Protein AF-A0A3D5DAB2-F1 (afdb_monomer_lite)

pLDDT: mean 87.6, std 11.78, range [49.03, 98.38]

Foldseek 3Di:
DPPPVDPPPPPPPPDPPDDDDPVNVVVSLVVLLVVLVVPLLPQALLNLLVVLLVVLVLLLDPPRPVVVVQLPDDCVQQVDDSVRSNVVSCVLSVCRHSVNLQVVCCVVPVGSRLLPDFADDPVQVVVVHTHHDAADSEDEEEDDRHDVRVVVVVVSVCSSNSHRYHYDHDD

Radius of gyration: 18.41 Å; chains: 1; bounding box: 40×37×58 Å

Secondary structure (DSSP, 8-state):
---------------TT----HHHHHHHHHHHHHHIIIIITT--HHHHHHHHHHHHHHHH-TT-HHHHHHTTS-HHHHSS-HHHHHHHHHHHHTT--HHHHHHHHHHHHSSGGGGTS-B--HHHHHTT--B-----SEEEEE--SS-HHHHHHHHHHHHHTT-EEEEE---

Sequence (171 aa):
MIDLGLPNYYLIDTQPEARLSPGMVTEACKQIKRNRLQYAREITAEQTISVLARLAENWQDDLFPFRKLALRAEQATTGFSPQSLAKGLDVFFGRITEDSLHNLIAQDLGDSRRLDEPLGTPEERAENRTAMACGPNLIGHITAGNLPCPALMSLIQGVLVGAAQFVKCAE

Structure (mmCIF, N/CA/C/O backbone):
data_AF-A0A3D5DAB2-F1
#
_entry.id   AF-A0A3D5DAB2-F1
#
loop_
_atom_site.group_PDB
_atom_site.id
_atom_site.type_symbol
_atom_site.label_atom_id
_atom_site.label_alt_id
_atom_site.label_comp_id
_atom_site.label_asym_id
_atom_site.label_entity_id
_atom_site.label_seq_id
_atom_site.pdbx_PDB_ins_code
_atom_site.Cartn_x
_atom_site.Cartn_y
_atom_site.Cartn_z
_atom_site.occupancy
_atom_site.B_iso_or_equiv
_atom_site.auth_seq_id
_atom_site.auth_comp_id
_atom_site.auth_asym_id
_atom_site.auth_atom_id
_atom_site.pdbx_PDB_model_num
ATOM 1 N N . MET A 1 1 ? 4.357 -15.007 -21.005 1.00 49.25 1 MET A N 1
ATOM 2 C CA . MET A 1 1 ? 3.743 -14.292 -19.867 1.00 49.25 1 MET A CA 1
ATOM 3 C C . MET A 1 1 ? 3.049 -15.346 -19.016 1.00 49.25 1 MET A C 1
ATOM 5 O O . MET A 1 1 ? 2.375 -16.179 -19.607 1.00 49.25 1 MET A O 1
ATOM 9 N N . ILE A 1 2 ? 3.304 -15.426 -17.706 1.00 52.66 2 ILE A N 1
ATOM 10 C CA . ILE A 1 2 ? 2.539 -16.349 -16.847 1.00 52.66 2 ILE A CA 1
ATOM 11 C C . ILE A 1 2 ? 1.129 -15.767 -16.762 1.00 52.66 2 ILE A C 1
ATOM 13 O O . ILE A 1 2 ? 0.986 -14.634 -16.311 1.00 52.66 2 ILE A O 1
ATOM 17 N N . ASP A 1 3 ? 0.124 -16.505 -17.226 1.00 65.38 3 ASP A N 1
ATOM 18 C CA . ASP A 1 3 ? -1.270 -16.144 -16.983 1.00 65.38 3 ASP A CA 1
ATOM 19 C C . ASP A 1 3 ? -1.580 -16.424 -15.508 1.00 65.38 3 ASP A C 1
ATOM 21 O O . ASP A 1 3 ? -1.531 -17.568 -15.054 1.00 65.38 3 ASP A O 1
ATOM 25 N N . LEU A 1 4 ? -1.787 -15.354 -14.742 1.00 66.75 4 LEU A N 1
ATOM 26 C CA . LEU A 1 4 ? -2.031 -15.405 -13.301 1.00 66.75 4 LEU A CA 1
ATOM 27 C C . LEU A 1 4 ? -3.531 -15.427 -12.969 1.00 66.75 4 LEU A C 1
ATOM 29 O O . LEU A 1 4 ? -3.873 -15.437 -11.788 1.00 66.75 4 LEU A O 1
ATOM 33 N N . GLY A 1 5 ? -4.419 -15.420 -13.977 1.00 60.53 5 GLY A N 1
ATOM 34 C CA . GLY A 1 5 ? -5.869 -15.485 -13.773 1.00 60.53 5 GLY A CA 1
ATOM 35 C C . GLY A 1 5 ? -6.415 -14.373 -12.871 1.00 60.53 5 GLY A C 1
ATOM 36 O O . GLY A 1 5 ? -7.369 -14.596 -12.126 1.00 60.53 5 GLY A O 1
ATOM 37 N N . LEU A 1 6 ? -5.775 -13.197 -12.874 1.00 61.59 6 LEU A N 1
ATOM 38 C CA . LEU A 1 6 ? -6.130 -12.111 -11.964 1.00 61.59 6 LEU A CA 1
ATOM 39 C C . LEU A 1 6 ? -7.489 -11.526 -12.347 1.00 61.59 6 LEU A C 1
ATOM 41 O O . LEU A 1 6 ? -7.761 -11.343 -13.539 1.00 61.59 6 LEU A O 1
ATOM 45 N N . PRO A 1 7 ? -8.351 -11.195 -11.370 1.00 52.81 7 PRO A N 1
ATOM 46 C CA . PRO A 1 7 ? -9.604 -10.541 -11.689 1.00 52.81 7 PRO A CA 1
ATOM 47 C C . PRO A 1 7 ? -9.301 -9.194 -12.343 1.00 52.81 7 PRO A C 1
ATOM 49 O O . PRO A 1 7 ? -8.374 -8.485 -11.944 1.00 52.81 7 PRO A O 1
ATOM 52 N N . ASN A 1 8 ? -10.081 -8.849 -13.364 1.00 52.00 8 ASN A N 1
ATOM 53 C CA . ASN A 1 8 ? -9.873 -7.659 -14.179 1.00 52.00 8 ASN A CA 1
ATOM 54 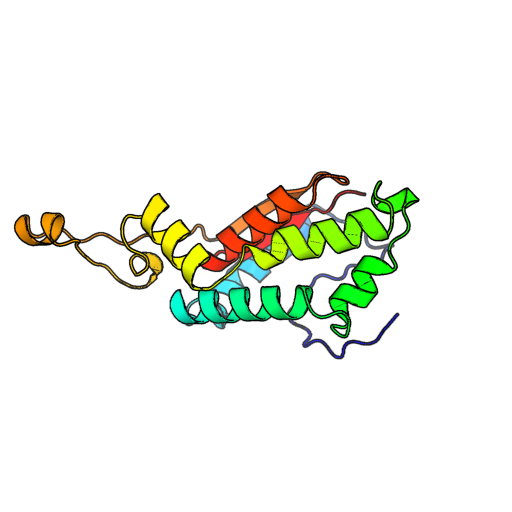C C . ASN A 1 8 ? -10.339 -6.401 -13.419 1.00 52.00 8 ASN A C 1
ATOM 56 O O . ASN A 1 8 ? -11.322 -5.751 -13.772 1.00 52.00 8 ASN A O 1
ATOM 60 N N . TYR A 1 9 ? -9.669 -6.088 -12.309 1.00 49.03 9 TYR A N 1
ATOM 61 C CA . TYR A 1 9 ? -9.944 -4.932 -11.462 1.00 49.03 9 TYR A CA 1
ATOM 62 C C . TYR A 1 9 ? -9.359 -3.660 -12.081 1.00 49.03 9 TYR A C 1
ATOM 64 O O . TYR A 1 9 ? -8.565 -2.988 -11.438 1.00 49.03 9 TYR A O 1
ATOM 72 N N . TYR A 1 10 ? -9.705 -3.337 -13.334 1.00 50.94 10 TYR A N 1
ATOM 73 C CA . TYR A 1 10 ? -9.304 -2.093 -14.010 1.00 50.94 10 TYR A CA 1
ATOM 74 C C . TYR A 1 10 ? -7.864 -1.651 -13.689 1.00 50.94 10 TYR A C 1
ATOM 76 O O . TYR A 1 10 ? -7.611 -0.502 -13.322 1.00 50.94 10 TYR A O 1
ATOM 84 N N . LEU A 1 11 ? -6.907 -2.567 -13.825 1.00 52.19 11 LEU A N 1
ATOM 85 C CA . LEU A 1 11 ? -5.555 -2.141 -14.128 1.00 52.19 11 LEU A CA 1
ATOM 86 C C . LEU A 1 11 ? -5.655 -1.616 -15.552 1.00 52.19 11 LEU A C 1
ATOM 88 O O . LEU A 1 11 ? -6.053 -2.350 -16.457 1.00 52.19 11 LEU A O 1
ATOM 92 N N . ILE A 1 12 ? -5.3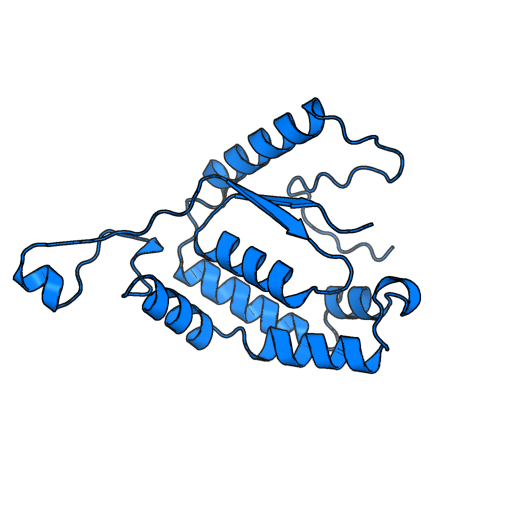78 -0.330 -15.754 1.00 54.19 12 ILE A N 1
ATOM 93 C CA . ILE A 1 12 ? -5.089 0.142 -17.103 1.00 54.19 12 ILE A CA 1
ATOM 94 C C . ILE A 1 12 ? -3.729 -0.462 -17.444 1.00 54.19 12 ILE A C 1
ATOM 96 O O . ILE A 1 12 ? -2.690 0.169 -17.280 1.00 54.19 12 ILE A O 1
ATOM 100 N N . ASP A 1 13 ? -3.758 -1.727 -17.849 1.00 55.25 13 ASP A N 1
ATOM 101 C CA . ASP A 1 13 ? -2.664 -2.387 -18.531 1.00 55.25 13 ASP A CA 1
ATOM 102 C C . ASP A 1 13 ? -2.730 -1.889 -19.973 1.00 55.25 13 ASP A C 1
ATOM 104 O O . ASP A 1 13 ? -3.337 -2.478 -20.871 1.00 55.25 13 ASP A O 1
ATOM 108 N N . THR A 1 14 ? -2.274 -0.650 -20.149 1.00 58.72 14 THR A N 1
ATOM 109 C CA . THR A 1 14 ? -2.111 -0.071 -21.471 1.00 58.72 14 THR A CA 1
ATOM 110 C C . THR A 1 14 ? -1.100 -0.919 -22.221 1.00 58.72 14 THR A C 1
ATOM 112 O O . THR A 1 14 ? 0.011 -1.112 -21.732 1.00 58.72 14 THR A O 1
ATOM 115 N N . GLN A 1 15 ? -1.468 -1.374 -23.421 1.00 62.03 15 GLN A N 1
ATOM 116 C CA . GLN A 1 15 ? -0.516 -2.001 -24.336 1.00 62.03 15 GLN A CA 1
ATOM 117 C C . GLN A 1 15 ? 0.740 -1.120 -24.472 1.00 62.03 15 GLN A C 1
ATOM 119 O O . GLN A 1 15 ? 0.607 0.107 -24.403 1.00 62.03 15 GLN A O 1
ATOM 124 N N . PRO A 1 16 ? 1.935 -1.697 -24.684 1.00 63.03 16 PRO A N 1
ATOM 125 C CA . PRO A 1 16 ? 3.183 -0.935 -24.788 1.00 63.03 16 PRO A CA 1
ATOM 126 C C . PRO A 1 16 ? 3.123 0.232 -25.789 1.00 63.03 16 PRO A C 1
ATOM 128 O O . PRO A 1 16 ? 3.802 1.242 -25.623 1.00 63.03 16 PRO A O 1
ATOM 131 N N . GLU A 1 17 ? 2.288 0.115 -26.823 1.00 66.31 17 GLU A N 1
ATOM 132 C CA . GLU A 1 17 ? 2.106 1.106 -27.884 1.00 66.31 17 GLU A CA 1
ATOM 133 C C . GLU A 1 17 ? 1.113 2.226 -27.524 1.00 66.31 17 GLU A C 1
ATOM 135 O O . GLU A 1 17 ? 1.009 3.231 -28.239 1.00 66.31 17 GLU A O 1
ATOM 140 N N . ALA A 1 18 ? 0.352 2.077 -26.439 1.00 69.56 18 ALA A N 1
ATOM 141 C CA . ALA A 1 18 ? -0.654 3.045 -26.045 1.00 69.56 18 ALA A CA 1
ATOM 142 C C . ALA A 1 18 ? 0.013 4.311 -25.495 1.00 69.56 18 ALA A C 1
ATOM 144 O O . ALA A 1 18 ? 0.632 4.331 -24.431 1.00 69.56 18 ALA A O 1
ATOM 145 N N . ARG A 1 19 ? -0.154 5.421 -26.217 1.00 74.25 19 ARG A N 1
ATOM 146 C CA . ARG A 1 19 ? 0.335 6.724 -25.763 1.00 74.25 19 ARG A CA 1
ATOM 147 C C . ARG A 1 19 ? -0.511 7.225 -24.602 1.00 74.25 19 ARG A C 1
ATOM 149 O O . ARG A 1 19 ? -1.684 7.548 -24.782 1.00 74.25 19 ARG A O 1
ATOM 156 N N . LEU A 1 20 ? 0.105 7.366 -23.432 1.00 81.00 20 LEU A N 1
ATOM 157 C CA . LEU A 1 20 ? -0.508 8.055 -22.303 1.00 81.00 20 LEU A CA 1
ATOM 158 C C . LEU A 1 20 ? -0.800 9.511 -22.692 1.00 81.00 20 LEU A C 1
ATOM 160 O O . LEU A 1 20 ? 0.106 10.283 -23.005 1.00 81.00 20 LEU A O 1
ATOM 164 N N . SER A 1 21 ? -2.077 9.889 -22.670 1.00 88.06 21 SER A N 1
ATOM 165 C CA . SER A 1 21 ? -2.512 11.276 -22.849 1.00 88.06 21 SER A CA 1
ATOM 166 C C . SER A 1 21 ? -2.999 11.869 -21.522 1.00 88.06 21 SER A C 1
ATOM 168 O O . SER A 1 21 ? -3.490 11.129 -20.663 1.00 88.06 21 SER A O 1
ATOM 170 N N . PRO A 1 22 ? -2.955 13.203 -21.346 1.00 90.69 22 PRO A N 1
ATOM 171 C CA . PRO A 1 22 ? -3.533 13.850 -20.166 1.00 90.69 22 PRO A CA 1
ATOM 172 C C . PRO A 1 22 ? -5.013 13.493 -19.945 1.00 90.69 22 PRO A C 1
ATOM 174 O O . PRO A 1 22 ? -5.454 13.337 -18.805 1.00 90.69 22 PRO A O 1
ATOM 177 N N . GLY A 1 23 ? -5.774 13.312 -21.033 1.00 90.44 23 GLY A N 1
ATOM 178 C CA . GLY A 1 23 ? -7.171 12.876 -20.978 1.00 90.44 23 GLY A CA 1
ATOM 179 C C . GLY A 1 23 ? -7.319 11.460 -20.419 1.00 90.44 23 GLY A C 1
ATOM 180 O O . GLY A 1 23 ? -8.126 11.242 -19.519 1.00 90.44 23 GLY A O 1
ATOM 181 N N . MET A 1 24 ? -6.485 10.518 -20.871 1.00 87.19 24 MET A N 1
ATOM 182 C CA . MET A 1 24 ? -6.479 9.145 -20.349 1.00 87.19 24 MET A CA 1
ATOM 183 C C . MET A 1 24 ? -6.126 9.097 -18.862 1.00 87.19 24 MET A C 1
ATOM 185 O O . MET A 1 24 ? -6.822 8.438 -18.097 1.00 87.19 24 MET A O 1
ATOM 189 N N . VAL A 1 25 ? -5.094 9.832 -18.433 1.00 89.19 25 VAL A N 1
ATOM 190 C CA . VAL A 1 25 ? -4.710 9.908 -17.011 1.00 89.19 25 VAL A CA 1
ATOM 191 C C . VAL A 1 25 ? -5.835 10.518 -16.171 1.00 89.19 25 VAL A C 1
ATOM 193 O O . VAL A 1 25 ? -6.120 10.047 -15.070 1.00 89.19 25 VAL A O 1
ATOM 196 N N . THR A 1 26 ? -6.521 11.538 -16.693 1.00 92.19 26 THR A N 1
ATOM 197 C CA . THR A 1 26 ? -7.667 12.156 -16.013 1.00 92.19 26 THR A CA 1
ATOM 198 C C . THR A 1 26 ? -8.800 11.154 -15.800 1.00 92.19 26 THR A C 1
ATOM 200 O O . THR A 1 26 ? -9.323 11.048 -14.688 1.00 92.19 26 THR A O 1
ATOM 203 N N . GLU A 1 27 ? -9.167 10.396 -16.833 1.00 90.06 27 GLU A N 1
ATOM 204 C CA . GLU A 1 27 ? -10.223 9.385 -16.728 1.00 90.06 27 GLU A CA 1
ATOM 205 C C . GLU A 1 27 ? -9.810 8.202 -15.844 1.00 90.06 27 GLU A C 1
ATOM 207 O O . GLU A 1 27 ? -10.614 7.758 -15.024 1.00 90.06 27 GLU A O 1
ATOM 212 N N . ALA A 1 28 ? -8.544 7.776 -15.897 1.00 88.06 28 ALA A N 1
ATOM 213 C CA . ALA A 1 28 ? -7.986 6.781 -14.982 1.00 88.06 28 ALA A CA 1
ATOM 214 C C . ALA A 1 28 ? -8.141 7.216 -13.518 1.00 88.06 28 ALA A C 1
ATOM 216 O O . ALA A 1 28 ? -8.718 6.495 -12.705 1.00 88.06 28 ALA A O 1
ATOM 217 N N . CYS A 1 29 ? -7.707 8.440 -13.198 1.00 91.88 29 CYS A N 1
ATOM 218 C CA . CYS A 1 29 ? -7.813 9.023 -11.863 1.00 91.88 29 CYS A CA 1
ATOM 219 C C . CYS A 1 29 ? -9.267 9.154 -11.387 1.00 91.88 29 CYS A C 1
ATOM 221 O O . CYS A 1 29 ? -9.559 8.918 -10.213 1.00 91.88 29 CYS A O 1
ATOM 223 N N . LYS A 1 30 ? -10.201 9.526 -12.274 1.00 92.31 30 LYS A N 1
ATOM 224 C CA . LYS A 1 30 ? -11.637 9.537 -11.948 1.00 92.31 30 LYS A CA 1
ATOM 225 C C . LYS A 1 30 ? -12.147 8.126 -11.669 1.00 92.31 30 LYS A C 1
ATOM 227 O O . LYS A 1 30 ? -12.900 7.942 -10.715 1.00 92.31 30 LYS A O 1
ATOM 232 N N . GLN A 1 31 ? -11.733 7.141 -12.462 1.00 89.62 31 GLN A N 1
ATOM 233 C CA . GLN A 1 31 ? -12.194 5.767 -12.318 1.00 89.62 31 GLN A CA 1
ATOM 234 C C . GLN A 1 31 ? -11.706 5.127 -11.017 1.00 89.62 31 GLN A C 1
ATOM 236 O O . GLN A 1 31 ? -12.521 4.590 -10.273 1.00 89.62 31 GLN A O 1
ATOM 241 N N . ILE A 1 32 ? -10.423 5.254 -10.670 1.00 89.94 32 ILE A N 1
ATOM 242 C CA . ILE A 1 32 ? -9.899 4.693 -9.411 1.00 89.94 32 ILE A CA 1
ATOM 243 C C . ILE A 1 32 ? -10.520 5.360 -8.172 1.00 89.94 32 ILE A C 1
ATOM 245 O O . ILE A 1 32 ? -10.774 4.683 -7.178 1.00 89.94 32 ILE A O 1
ATOM 249 N N . LYS A 1 33 ? -10.872 6.655 -8.241 1.00 92.06 33 LYS A N 1
ATOM 250 C CA . LYS A 1 33 ? -11.645 7.333 -7.182 1.00 92.06 33 LYS A CA 1
ATOM 251 C C . LYS A 1 33 ? -13.053 6.747 -7.024 1.00 92.06 33 LYS A C 1
ATOM 253 O O . LYS A 1 33 ? -13.513 6.591 -5.896 1.00 92.06 33 LYS A O 1
ATOM 258 N N . ARG A 1 34 ? -13.737 6.416 -8.128 1.00 90.31 34 ARG A N 1
ATOM 259 C CA . ARG A 1 34 ? -15.048 5.738 -8.090 1.00 90.31 34 ARG A CA 1
ATOM 260 C C . ARG A 1 34 ? -14.921 4.322 -7.527 1.00 90.31 34 ARG A C 1
ATOM 262 O O . ARG A 1 34 ? -15.678 3.971 -6.631 1.00 90.31 34 ARG A O 1
ATOM 269 N N . ASN A 1 35 ? -13.926 3.556 -7.982 1.00 86.81 35 ASN A N 1
ATOM 270 C CA . ASN A 1 35 ? -13.663 2.201 -7.490 1.00 86.81 35 ASN A CA 1
ATOM 271 C C . ASN A 1 35 ? -13.405 2.196 -5.978 1.00 86.81 35 ASN A C 1
ATOM 273 O O . ASN A 1 35 ? -13.948 1.356 -5.272 1.00 86.81 35 ASN A O 1
ATOM 277 N N . ARG A 1 36 ? -12.649 3.169 -5.457 1.00 88.81 36 ARG A N 1
ATOM 278 C CA . ARG A 1 36 ? -12.450 3.335 -4.011 1.00 88.81 36 ARG A CA 1
ATOM 279 C C . ARG A 1 36 ? -13.778 3.456 -3.257 1.00 88.81 36 ARG A C 1
ATOM 281 O O . ARG A 1 36 ? -13.961 2.783 -2.249 1.00 88.81 36 ARG A O 1
ATOM 288 N N . LEU A 1 37 ? -14.703 4.292 -3.736 1.00 87.75 37 LEU A N 1
ATOM 289 C CA . LEU A 1 37 ? -16.011 4.470 -3.090 1.00 87.75 37 LEU A CA 1
ATOM 290 C C . LEU A 1 37 ? -16.856 3.193 -3.100 1.00 87.75 37 LEU A C 1
ATOM 292 O O . LEU A 1 37 ? -17.647 3.006 -2.183 1.00 87.75 37 LEU A O 1
ATOM 296 N N . GLN A 1 38 ? -16.691 2.357 -4.125 1.00 84.12 38 GLN A N 1
ATOM 297 C CA . GLN A 1 38 ? -17.464 1.133 -4.311 1.00 84.12 38 GLN A CA 1
ATOM 298 C C . GLN A 1 38 ? -16.866 -0.081 -3.586 1.00 84.12 38 GLN A C 1
ATOM 300 O O . GLN A 1 38 ? -17.622 -0.913 -3.105 1.00 84.12 38 GLN A O 1
ATOM 305 N N . TYR A 1 39 ? -15.537 -0.199 -3.532 1.00 81.25 39 TYR A N 1
ATOM 306 C CA . TYR A 1 39 ? -14.862 -1.425 -3.089 1.00 81.25 39 TYR A CA 1
ATOM 307 C C . TYR A 1 39 ? -13.987 -1.245 -1.847 1.00 81.25 39 TYR A C 1
ATOM 309 O O . TYR A 1 39 ? -13.857 -2.179 -1.069 1.00 81.25 39 TYR A O 1
ATOM 317 N N . ALA A 1 40 ? -13.369 -0.075 -1.654 1.00 77.44 40 ALA A N 1
ATOM 318 C CA . ALA A 1 40 ? -12.420 0.139 -0.557 1.00 77.44 40 ALA A CA 1
ATOM 319 C C . ALA A 1 40 ? -13.079 0.728 0.698 1.00 77.44 40 ALA A C 1
ATOM 321 O O . ALA A 1 40 ? -12.548 0.587 1.790 1.00 77.44 40 ALA A O 1
ATOM 322 N N . ARG A 1 41 ? -14.234 1.393 0.554 1.00 71.75 41 ARG A N 1
ATOM 323 C CA . ARG A 1 41 ? -14.905 2.090 1.663 1.00 71.75 41 ARG A CA 1
ATOM 324 C C . ARG A 1 41 ? -15.414 1.155 2.766 1.00 71.75 41 ARG A C 1
ATOM 326 O O . ARG A 1 41 ? -15.571 1.605 3.892 1.00 71.75 41 ARG A O 1
ATOM 333 N N . GLU A 1 42 ? -15.703 -0.098 2.434 1.00 79.50 42 GLU A N 1
ATOM 334 C CA . GLU A 1 42 ? -16.243 -1.086 3.379 1.00 79.50 42 GLU A CA 1
ATOM 335 C C . GLU A 1 42 ? -15.156 -1.950 4.033 1.00 79.50 42 GLU A C 1
ATOM 337 O O . GLU A 1 42 ? -15.465 -2.754 4.909 1.00 79.50 42 GLU A O 1
ATOM 342 N N . ILE A 1 43 ? -13.895 -1.795 3.617 1.00 87.50 43 ILE A N 1
ATOM 343 C CA . ILE A 1 43 ? -12.772 -2.549 4.171 1.00 87.50 43 ILE A CA 1
ATOM 344 C C . ILE A 1 43 ? -12.260 -1.801 5.399 1.00 87.50 43 ILE A C 1
ATOM 346 O O . ILE A 1 43 ? -11.878 -0.636 5.294 1.00 87.50 43 ILE A O 1
ATOM 350 N N . THR A 1 44 ? -12.239 -2.466 6.553 1.00 90.81 44 THR A N 1
ATOM 351 C CA . THR A 1 44 ? -11.713 -1.869 7.788 1.00 90.81 44 THR A CA 1
ATOM 352 C C . THR A 1 44 ? -10.188 -1.780 7.764 1.00 90.81 44 THR A C 1
ATOM 354 O O . THR A 1 44 ? -9.512 -2.487 7.001 1.00 90.81 44 THR A O 1
ATOM 357 N N . ALA A 1 45 ? -9.615 -0.947 8.633 1.00 91.19 45 ALA A N 1
ATOM 358 C CA . ALA A 1 45 ? -8.171 -0.885 8.826 1.00 91.19 45 ALA A CA 1
ATOM 359 C C . ALA A 1 45 ? -7.612 -2.261 9.221 1.00 91.19 45 ALA A C 1
ATOM 361 O O . ALA A 1 45 ? -6.621 -2.703 8.649 1.00 91.19 45 ALA A O 1
ATOM 362 N N . GLU A 1 46 ? -8.306 -2.984 10.102 1.00 93.75 46 GLU A N 1
ATOM 363 C CA . GLU A 1 46 ? -7.946 -4.344 10.525 1.00 93.75 46 GLU A CA 1
ATOM 364 C C . GLU A 1 46 ? -7.867 -5.329 9.347 1.00 93.75 46 GLU A C 1
ATOM 366 O O . GLU A 1 46 ? -6.865 -6.015 9.144 1.00 93.75 46 GLU A O 1
ATOM 371 N N . GLN A 1 47 ? -8.907 -5.367 8.506 1.00 94.62 47 GLN A N 1
ATOM 372 C CA . GLN A 1 47 ? -8.927 -6.231 7.323 1.00 94.62 47 GLN A CA 1
ATOM 373 C C . GLN A 1 47 ? -7.802 -5.870 6.351 1.00 94.62 47 GLN A C 1
ATOM 375 O O . GLN A 1 47 ? -7.162 -6.751 5.772 1.00 94.62 47 GLN A O 1
ATOM 380 N N . THR A 1 48 ? -7.548 -4.573 6.189 1.00 94.69 48 THR A N 1
ATOM 381 C CA . THR A 1 48 ? -6.476 -4.060 5.340 1.00 94.69 48 THR A CA 1
ATOM 382 C C . THR A 1 48 ? -5.102 -4.490 5.852 1.00 94.69 48 THR A C 1
ATOM 384 O O . THR A 1 48 ? -4.282 -4.979 5.072 1.00 94.69 48 THR A O 1
ATOM 387 N N . ILE A 1 49 ? -4.863 -4.360 7.158 1.00 96.94 49 ILE A N 1
ATOM 388 C CA . ILE A 1 49 ? -3.626 -4.776 7.828 1.00 96.94 49 ILE A CA 1
ATOM 389 C C . ILE A 1 49 ? -3.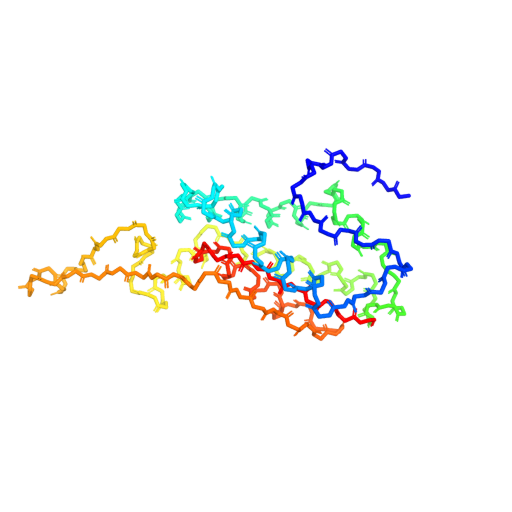396 -6.274 7.633 1.00 96.94 49 ILE A C 1
ATOM 391 O O . ILE A 1 49 ? -2.323 -6.660 7.166 1.00 96.94 49 ILE A O 1
ATOM 395 N N . SER A 1 50 ? -4.412 -7.103 7.883 1.00 97.50 50 SER A N 1
ATOM 396 C CA . SER A 1 50 ? -4.282 -8.555 7.746 1.00 97.50 50 SER A CA 1
ATOM 397 C C . SER A 1 50 ? -3.995 -8.985 6.302 1.00 97.50 50 SER A C 1
ATOM 399 O O . SER A 1 50 ? -3.137 -9.832 6.045 1.00 97.50 50 SER A O 1
ATOM 401 N N . VAL A 1 51 ? -4.642 -8.357 5.312 1.00 96.38 51 VAL A N 1
ATOM 402 C CA . VAL A 1 51 ? -4.353 -8.623 3.892 1.00 96.38 51 VAL A CA 1
ATOM 403 C C . VAL A 1 51 ? -2.922 -8.224 3.524 1.00 96.38 51 VAL A C 1
ATOM 405 O O . VAL A 1 51 ? -2.246 -8.981 2.825 1.00 96.38 51 VAL A O 1
ATOM 408 N N . LEU A 1 52 ? -2.442 -7.067 3.986 1.00 97.44 52 LEU A N 1
ATOM 409 C CA . LEU A 1 52 ? -1.085 -6.591 3.702 1.00 97.44 52 LEU A CA 1
ATOM 410 C C . LEU A 1 52 ? -0.012 -7.459 4.368 1.00 97.44 52 LEU A C 1
ATOM 412 O O . LEU A 1 52 ? 0.980 -7.786 3.718 1.00 97.44 52 LEU A O 1
ATOM 416 N N . ALA A 1 53 ? -0.221 -7.869 5.620 1.00 98.38 53 ALA A N 1
ATOM 417 C CA . ALA A 1 53 ? 0.689 -8.758 6.335 1.00 98.38 53 ALA A CA 1
ATOM 418 C C . ALA A 1 53 ? 0.780 -10.129 5.647 1.00 98.38 53 ALA A C 1
ATOM 420 O O . ALA A 1 53 ? 1.870 -10.584 5.306 1.00 98.38 53 ALA A O 1
ATOM 421 N N . ARG A 1 54 ? -0.362 -10.735 5.299 1.00 98.19 54 ARG A N 1
ATOM 422 C CA . ARG A 1 54 ? -0.396 -11.997 4.538 1.00 98.19 54 ARG A CA 1
ATOM 423 C C . ARG A 1 54 ? 0.243 -11.870 3.158 1.00 98.19 54 ARG A C 1
ATOM 425 O O . ARG A 1 54 ? 0.894 -12.795 2.677 1.00 98.19 54 ARG A O 1
ATOM 432 N N . LEU A 1 55 ? 0.056 -10.735 2.483 1.00 97.31 55 LEU A N 1
ATOM 433 C CA . LEU A 1 55 ? 0.734 -10.465 1.217 1.00 97.31 55 LEU A CA 1
ATOM 434 C C . LEU A 1 55 ? 2.254 -10.416 1.416 1.00 97.31 55 LEU A C 1
ATOM 436 O O . LEU A 1 55 ? 2.983 -10.987 0.608 1.00 97.31 55 LEU A O 1
ATOM 440 N N . ALA A 1 56 ? 2.733 -9.772 2.478 1.00 98.00 56 ALA A N 1
ATOM 441 C CA . ALA A 1 56 ? 4.152 -9.707 2.798 1.00 98.00 56 ALA A CA 1
ATOM 442 C C . ALA A 1 56 ? 4.751 -11.078 3.151 1.00 98.00 56 ALA A C 1
ATOM 444 O O . ALA A 1 56 ? 5.863 -11.387 2.725 1.00 98.00 56 ALA A O 1
ATOM 445 N N . GLU A 1 57 ? 4.011 -11.933 3.857 1.00 98.06 57 GLU A N 1
ATOM 446 C CA . GLU A 1 57 ? 4.393 -13.334 4.079 1.00 98.06 57 GLU A CA 1
ATOM 447 C C . GLU A 1 57 ? 4.528 -14.093 2.754 1.00 98.06 57 GLU A C 1
ATOM 449 O O . GLU A 1 57 ? 5.559 -14.713 2.501 1.00 98.06 57 GLU A O 1
ATOM 454 N N . ASN A 1 58 ? 3.546 -13.970 1.853 1.00 97.69 58 ASN A N 1
ATOM 455 C CA . ASN A 1 58 ? 3.620 -14.587 0.527 1.00 97.69 58 ASN A CA 1
ATOM 456 C C . ASN A 1 58 ? 4.851 -14.114 -0.261 1.00 97.69 58 ASN A C 1
ATOM 458 O O . ASN A 1 58 ? 5.485 -14.900 -0.956 1.00 97.69 58 ASN A O 1
ATOM 462 N N . TRP A 1 59 ? 5.235 -12.841 -0.156 1.00 97.38 59 TRP A N 1
ATOM 463 C CA . TRP A 1 59 ? 6.431 -12.331 -0.831 1.00 97.38 59 TRP A CA 1
ATOM 464 C C . TRP A 1 59 ? 7.748 -12.909 -0.307 1.00 97.38 59 TRP A C 1
ATOM 466 O O . TRP A 1 59 ? 8.747 -12.831 -1.026 1.00 97.38 59 TRP A O 1
ATOM 476 N N . GLN A 1 60 ? 7.762 -13.494 0.892 1.00 96.31 60 GLN A N 1
ATOM 477 C CA . GLN A 1 60 ? 8.907 -14.222 1.447 1.00 96.31 60 GLN A CA 1
ATOM 478 C C . GLN A 1 60 ? 8.927 -15.701 1.020 1.00 96.31 60 GLN A C 1
ATOM 480 O O . GLN A 1 60 ? 9.958 -16.354 1.149 1.00 96.31 60 GLN A O 1
ATOM 485 N N . ASP A 1 61 ? 7.827 -16.229 0.472 1.00 96.69 61 ASP A N 1
ATOM 486 C CA . ASP A 1 61 ? 7.752 -17.596 -0.049 1.00 96.69 61 ASP A CA 1
ATOM 487 C C . ASP A 1 61 ? 8.325 -17.683 -1.474 1.00 96.69 61 ASP A C 1
ATOM 489 O O . ASP A 1 61 ? 7.802 -17.093 -2.424 1.00 96.69 61 ASP A O 1
ATOM 493 N N . ASP A 1 62 ? 9.374 -18.488 -1.650 1.00 95.06 62 ASP A N 1
ATOM 494 C CA . ASP A 1 62 ? 10.007 -18.766 -2.943 1.00 95.06 62 ASP A CA 1
ATOM 495 C C . ASP A 1 62 ? 9.057 -19.394 -3.974 1.00 95.06 62 ASP A C 1
ATOM 497 O O . ASP A 1 62 ? 9.311 -19.325 -5.183 1.00 95.06 62 ASP A O 1
ATOM 501 N N . LEU A 1 63 ? 7.944 -19.989 -3.537 1.00 95.19 63 LEU A N 1
ATOM 502 C CA . LEU A 1 63 ? 6.926 -20.543 -4.418 1.00 95.19 63 LEU A CA 1
ATOM 503 C C . LEU A 1 63 ? 5.927 -19.507 -4.933 1.00 95.19 63 LEU A C 1
ATOM 505 O O . LEU A 1 63 ? 5.282 -19.784 -5.956 1.00 95.19 63 LEU A O 1
ATOM 509 N N . PHE A 1 64 ? 5.856 -18.324 -4.321 1.00 95.88 64 PHE A N 1
ATOM 510 C CA . PHE A 1 64 ? 4.890 -17.293 -4.675 1.00 95.88 64 PHE A CA 1
ATOM 511 C C . PHE A 1 64 ? 5.080 -16.802 -6.123 1.00 95.88 64 PHE A C 1
ATOM 513 O O . PHE A 1 64 ? 6.172 -16.355 -6.498 1.00 95.88 64 PHE A O 1
ATOM 520 N N . PRO A 1 65 ? 4.041 -16.858 -6.982 1.00 93.38 65 PRO A N 1
ATOM 521 C CA . PRO A 1 65 ? 4.191 -16.563 -8.409 1.00 93.38 65 PRO A CA 1
ATOM 522 C C . PRO A 1 65 ? 4.717 -15.156 -8.714 1.00 93.38 65 PRO A C 1
ATOM 524 O O . PRO A 1 65 ? 5.538 -14.994 -9.617 1.00 93.38 65 PRO A O 1
ATOM 527 N N . PHE A 1 66 ? 4.296 -14.147 -7.946 1.00 92.12 66 PHE A N 1
ATOM 528 C CA . PHE A 1 66 ? 4.752 -12.768 -8.135 1.00 92.12 66 PHE A CA 1
ATOM 529 C C . PHE A 1 66 ? 6.210 -12.570 -7.720 1.00 92.12 66 PHE A C 1
ATOM 531 O O . PHE A 1 66 ? 6.939 -11.854 -8.404 1.00 92.12 66 PHE A O 1
ATOM 538 N N . ARG A 1 67 ? 6.673 -13.274 -6.676 1.00 94.25 67 ARG A N 1
ATOM 539 C CA . ARG A 1 67 ? 8.092 -13.301 -6.298 1.00 94.25 67 ARG A CA 1
ATOM 540 C C . ARG A 1 67 ? 8.932 -13.902 -7.418 1.00 94.25 67 ARG A C 1
ATOM 542 O O . ARG A 1 67 ? 9.895 -13.283 -7.861 1.00 94.25 67 ARG A O 1
ATOM 549 N N . LYS A 1 68 ? 8.525 -15.058 -7.955 1.00 94.06 68 LYS A N 1
ATOM 550 C CA . LYS A 1 68 ? 9.196 -15.682 -9.110 1.00 94.06 68 LYS A CA 1
ATOM 551 C C . LYS A 1 68 ? 9.243 -14.753 -10.318 1.00 94.06 68 LYS A C 1
ATOM 553 O O . LYS A 1 68 ? 10.242 -14.740 -11.027 1.00 94.06 68 LYS A O 1
ATOM 558 N N . LEU A 1 69 ? 8.170 -14.004 -10.571 1.00 91.12 69 LEU A N 1
ATOM 559 C CA . LEU A 1 69 ? 8.128 -13.032 -11.658 1.00 91.12 69 LEU A CA 1
ATOM 560 C C . LEU A 1 69 ? 9.115 -11.882 -11.418 1.00 91.12 69 LEU A C 1
ATOM 562 O O . LEU A 1 69 ? 9.897 -11.576 -12.311 1.00 91.12 69 LEU A O 1
ATOM 566 N N . ALA A 1 70 ? 9.127 -11.299 -10.217 1.00 89.94 70 ALA A N 1
ATOM 567 C CA . ALA A 1 70 ? 10.048 -10.222 -9.860 1.00 89.94 70 ALA A CA 1
ATOM 568 C C . ALA A 1 70 ? 11.520 -10.663 -9.950 1.00 89.94 70 ALA A C 1
ATOM 570 O O . ALA A 1 70 ? 12.349 -9.937 -10.490 1.00 89.94 70 ALA A O 1
ATOM 571 N N . LEU A 1 71 ? 11.843 -11.879 -9.500 1.00 92.12 71 LEU A N 1
ATOM 572 C CA . LEU A 1 71 ? 13.205 -12.427 -9.533 1.00 92.12 71 LEU A CA 1
ATOM 573 C C . LEU A 1 71 ? 13.693 -12.833 -10.933 1.00 92.12 71 LEU A C 1
ATOM 575 O O . LEU A 1 71 ? 14.875 -13.124 -11.100 1.00 92.12 71 LEU A O 1
ATOM 579 N N . ARG A 1 72 ? 12.815 -12.846 -11.944 1.00 91.25 72 ARG A N 1
ATOM 580 C CA . ARG A 1 72 ? 13.212 -13.004 -13.355 1.00 91.25 72 ARG A CA 1
ATOM 581 C C . ARG A 1 72 ? 13.687 -11.700 -13.988 1.00 91.25 72 ARG A C 1
ATOM 583 O O . ARG A 1 72 ? 14.191 -11.748 -15.106 1.00 91.25 72 ARG A O 1
ATOM 590 N N . ALA A 1 73 ? 13.493 -10.561 -13.324 1.00 85.94 73 ALA A N 1
ATOM 591 C CA . ALA A 1 73 ? 13.933 -9.280 -13.847 1.00 85.94 73 ALA A CA 1
ATOM 592 C C . ALA A 1 73 ? 15.461 -9.256 -13.992 1.00 85.94 73 ALA A C 1
ATOM 594 O O . ALA A 1 73 ? 16.199 -9.700 -13.111 1.00 85.94 73 ALA A O 1
ATOM 595 N N . GLU A 1 74 ? 15.936 -8.732 -15.118 1.00 83.75 74 GLU A N 1
ATOM 596 C CA . GLU A 1 74 ? 17.363 -8.673 -15.399 1.00 83.75 74 GLU A CA 1
ATOM 597 C C . GLU A 1 74 ? 18.049 -7.605 -14.538 1.00 83.75 74 GLU A C 1
ATOM 599 O O . GLU A 1 74 ? 17.479 -6.556 -14.215 1.00 83.75 74 GLU A O 1
ATOM 604 N N . GLN A 1 75 ? 19.320 -7.839 -14.201 1.00 85.88 75 GLN A N 1
ATOM 605 C CA . GLN A 1 75 ? 20.130 -6.852 -13.482 1.00 85.88 75 GLN A CA 1
ATOM 606 C C . GLN A 1 75 ? 20.262 -5.540 -14.269 1.00 85.88 75 GLN A C 1
ATOM 608 O O . GLN A 1 75 ? 20.331 -4.477 -13.659 1.00 85.88 75 GLN A O 1
ATOM 613 N N . ALA A 1 76 ? 20.261 -5.593 -15.605 1.00 85.31 76 ALA A N 1
ATOM 614 C CA . ALA A 1 76 ? 20.295 -4.399 -16.449 1.00 85.31 76 ALA A CA 1
ATOM 615 C C . ALA A 1 76 ? 19.069 -3.492 -16.236 1.00 85.31 76 ALA A C 1
ATOM 617 O O . ALA A 1 76 ? 19.195 -2.275 -16.314 1.00 85.31 76 ALA A O 1
ATOM 618 N N . THR A 1 77 ? 17.908 -4.076 -15.924 1.00 83.19 77 THR A N 1
ATOM 619 C CA . THR A 1 77 ? 16.665 -3.341 -15.654 1.00 83.19 77 THR A CA 1
ATOM 620 C C . THR A 1 77 ? 16.601 -2.850 -14.211 1.00 83.19 77 THR A C 1
ATOM 622 O O . THR A 1 77 ? 16.235 -1.711 -13.952 1.00 83.19 77 THR A O 1
ATOM 625 N N . THR A 1 78 ? 16.942 -3.711 -13.250 1.00 84.31 78 THR A N 1
ATOM 626 C CA . THR A 1 78 ? 16.730 -3.417 -11.821 1.00 84.31 78 THR A CA 1
ATOM 627 C C . THR A 1 78 ? 17.912 -2.715 -11.157 1.00 84.31 78 THR A C 1
ATOM 629 O O . THR A 1 78 ? 17.753 -2.101 -10.105 1.00 84.31 78 THR A O 1
ATOM 632 N N . GLY A 1 79 ? 19.111 -2.836 -11.729 1.00 87.75 79 GLY A N 1
ATOM 633 C CA . GLY A 1 79 ? 20.369 -2.424 -11.108 1.00 87.75 79 GLY A CA 1
ATOM 634 C C . GLY A 1 79 ? 20.880 -3.373 -10.015 1.00 87.75 79 GLY A C 1
ATOM 635 O O . GLY A 1 79 ? 21.962 -3.139 -9.476 1.00 87.75 79 GLY A O 1
ATOM 636 N N . PHE A 1 80 ? 20.159 -4.454 -9.692 1.00 89.88 80 PHE A N 1
ATOM 637 C CA . PHE A 1 80 ? 20.500 -5.379 -8.606 1.00 89.88 80 PHE A CA 1
ATOM 638 C C . PHE A 1 80 ? 20.886 -6.762 -9.129 1.00 89.88 80 PHE A C 1
ATOM 640 O O . PHE A 1 80 ? 20.292 -7.273 -10.077 1.00 89.88 80 PHE A O 1
ATOM 647 N N . SER A 1 81 ? 21.856 -7.413 -8.478 1.00 92.06 81 SER A N 1
ATOM 648 C CA . SER A 1 81 ? 22.073 -8.844 -8.713 1.00 92.06 81 SER A CA 1
ATOM 649 C C . SER A 1 81 ? 20.852 -9.647 -8.239 1.00 92.06 81 SER A C 1
ATOM 651 O O . SER A 1 81 ? 20.187 -9.220 -7.289 1.00 92.06 81 SER A O 1
ATOM 653 N N . PRO A 1 82 ? 20.583 -10.837 -8.808 1.00 91.00 82 PRO A N 1
ATOM 654 C CA . PRO A 1 82 ? 19.468 -11.679 -8.369 1.00 91.00 82 PRO A CA 1
ATOM 655 C C . PRO A 1 82 ? 19.467 -11.950 -6.857 1.00 91.00 82 PRO A C 1
ATOM 657 O O . PRO A 1 82 ? 18.423 -11.905 -6.213 1.00 91.00 82 PRO A O 1
ATOM 660 N N . GLN A 1 83 ? 20.648 -12.157 -6.266 1.00 93.44 83 GLN A N 1
ATOM 661 C CA . GLN A 1 83 ? 20.807 -12.388 -4.827 1.00 93.44 83 GLN A CA 1
ATOM 662 C C . GLN A 1 83 ? 20.495 -11.134 -4.003 1.00 93.44 83 GLN A C 1
ATOM 664 O O . GLN A 1 83 ? 19.883 -11.231 -2.941 1.00 93.44 83 GLN A O 1
ATOM 669 N N . SER A 1 84 ? 20.907 -9.957 -4.486 1.00 93.38 84 SER A N 1
ATOM 670 C CA . SER A 1 84 ? 20.619 -8.684 -3.817 1.00 93.38 84 SER A CA 1
ATOM 671 C C . SER A 1 84 ? 19.131 -8.362 -3.870 1.00 93.38 84 SER A C 1
ATOM 673 O O . SER A 1 84 ? 18.574 -7.917 -2.870 1.00 93.38 84 SER A O 1
ATOM 675 N N . LEU A 1 85 ? 18.483 -8.634 -5.007 1.00 92.19 85 LEU A N 1
ATOM 676 C CA . LEU A 1 85 ? 17.048 -8.446 -5.171 1.00 92.19 85 LEU A CA 1
ATOM 677 C C . LEU A 1 85 ? 16.259 -9.380 -4.247 1.00 92.19 85 LEU A C 1
ATOM 679 O O . LEU A 1 85 ? 15.428 -8.897 -3.485 1.00 92.19 85 LEU A O 1
ATOM 683 N N . ALA A 1 86 ? 16.567 -10.683 -4.243 1.00 94.31 86 ALA A N 1
ATOM 684 C CA . ALA A 1 86 ? 15.917 -11.653 -3.357 1.00 94.31 86 ALA A CA 1
ATOM 685 C C . ALA A 1 86 ? 16.060 -11.266 -1.880 1.00 94.31 86 ALA A C 1
ATOM 687 O O . ALA A 1 86 ? 15.061 -11.099 -1.185 1.00 94.31 86 ALA A O 1
ATOM 688 N N . LYS A 1 87 ? 17.291 -10.989 -1.432 1.00 95.38 87 LYS A N 1
ATOM 689 C CA . LYS A 1 87 ? 17.547 -10.541 -0.058 1.00 95.38 87 LYS A CA 1
ATOM 690 C C . LYS A 1 87 ? 16.828 -9.229 0.268 1.00 95.38 87 LYS A C 1
ATOM 692 O O . LYS A 1 87 ? 16.361 -9.049 1.388 1.00 95.38 87 LYS A O 1
ATOM 697 N N . GLY A 1 88 ? 16.761 -8.299 -0.684 1.00 93.88 88 GLY A N 1
ATOM 698 C CA . GLY A 1 88 ? 16.048 -7.034 -0.529 1.00 93.88 88 GLY A CA 1
ATOM 699 C C . GLY A 1 88 ? 14.548 -7.236 -0.318 1.00 93.88 88 GLY A C 1
ATOM 700 O O . GLY A 1 88 ? 13.983 -6.615 0.580 1.00 93.88 88 GLY A O 1
ATOM 701 N N . LEU A 1 89 ? 13.930 -8.136 -1.091 1.00 94.81 89 LEU A N 1
ATOM 702 C CA . LEU A 1 89 ? 12.528 -8.524 -0.920 1.00 94.81 89 LEU A CA 1
ATOM 703 C C . LEU A 1 89 ? 12.301 -9.150 0.460 1.00 94.81 89 LEU A C 1
ATOM 705 O O . LEU A 1 89 ? 11.394 -8.717 1.165 1.00 94.81 89 LEU A O 1
ATOM 709 N N . ASP A 1 90 ? 13.158 -10.083 0.881 1.00 96.94 90 ASP A N 1
ATOM 710 C CA . ASP A 1 90 ? 13.038 -10.743 2.190 1.00 96.94 90 ASP A CA 1
ATOM 711 C C . ASP A 1 90 ? 13.140 -9.736 3.341 1.00 96.94 90 ASP A C 1
ATOM 713 O O . ASP A 1 90 ? 12.312 -9.723 4.248 1.00 96.94 90 ASP A O 1
ATOM 717 N N . VAL A 1 91 ? 14.127 -8.836 3.285 1.00 96.69 91 VAL A N 1
ATOM 718 C CA . VAL A 1 91 ? 14.323 -7.805 4.314 1.00 96.69 91 VAL A CA 1
ATOM 719 C C . VAL A 1 91 ? 13.175 -6.800 4.337 1.00 96.69 91 VAL A C 1
ATOM 721 O O . VAL A 1 91 ? 12.795 -6.348 5.416 1.00 96.69 91 VAL A O 1
ATOM 724 N N . PHE A 1 92 ? 12.652 -6.405 3.175 1.00 96.62 92 PHE A N 1
ATOM 725 C CA . PHE A 1 92 ? 11.555 -5.446 3.099 1.00 96.62 92 PHE A CA 1
ATOM 726 C C . PHE A 1 92 ? 10.254 -6.060 3.619 1.00 96.62 92 PHE A C 1
ATOM 728 O O . PHE A 1 92 ? 9.665 -5.529 4.558 1.00 96.62 92 PHE A O 1
ATOM 735 N N . PHE A 1 93 ? 9.830 -7.190 3.052 1.00 97.62 93 PHE A N 1
ATOM 736 C CA . PHE A 1 93 ? 8.556 -7.816 3.399 1.00 97.62 93 PHE A CA 1
ATOM 737 C C . PHE A 1 93 ? 8.575 -8.485 4.776 1.00 97.62 93 PHE A C 1
ATOM 739 O O . PHE A 1 93 ? 7.563 -8.445 5.466 1.00 97.62 93 PHE A O 1
ATOM 746 N N . GLY A 1 94 ? 9.726 -8.973 5.251 1.00 97.75 94 GLY A N 1
ATOM 747 C CA . GLY A 1 94 ? 9.874 -9.487 6.618 1.00 97.75 94 GLY A CA 1
ATOM 748 C C . GLY A 1 94 ? 9.643 -8.444 7.718 1.00 97.75 94 GLY A C 1
ATOM 749 O O . GLY A 1 94 ? 9.498 -8.801 8.884 1.00 97.75 94 GLY A O 1
ATOM 750 N N . ARG A 1 95 ? 9.595 -7.151 7.371 1.00 97.31 95 ARG A N 1
ATOM 751 C CA . ARG A 1 95 ? 9.264 -6.056 8.298 1.00 97.31 95 ARG A CA 1
ATOM 752 C C . ARG A 1 95 ? 7.796 -5.644 8.258 1.00 97.31 95 ARG A C 1
ATOM 754 O O . ARG A 1 95 ? 7.418 -4.792 9.051 1.00 97.31 95 ARG A O 1
ATOM 761 N N . ILE A 1 96 ? 7.005 -6.192 7.338 1.00 98.06 96 ILE A N 1
ATOM 762 C CA . ILE A 1 96 ? 5.592 -5.862 7.168 1.00 98.06 96 ILE A CA 1
ATOM 763 C C . ILE A 1 96 ? 4.768 -6.977 7.814 1.00 98.06 96 ILE A C 1
ATOM 765 O O . ILE A 1 96 ? 4.430 -7.975 7.188 1.00 98.06 96 ILE A O 1
ATOM 769 N N . THR A 1 97 ? 4.476 -6.802 9.094 1.00 98.38 97 THR A N 1
ATOM 770 C CA . THR A 1 97 ? 3.638 -7.685 9.920 1.00 98.38 97 THR A CA 1
ATOM 771 C C . THR A 1 97 ? 2.425 -6.930 10.455 1.00 98.38 97 THR A C 1
ATOM 773 O O . THR A 1 97 ? 2.453 -5.696 10.496 1.00 98.38 97 THR A O 1
ATOM 776 N N . GLU A 1 98 ? 1.389 -7.639 10.915 1.00 98.12 98 GLU A N 1
ATOM 777 C CA . GLU A 1 98 ? 0.223 -7.006 11.557 1.00 98.12 98 GLU A CA 1
ATOM 778 C C . GLU A 1 98 ? 0.670 -6.080 12.703 1.00 98.12 98 GLU A C 1
ATOM 780 O O . GLU A 1 98 ? 0.365 -4.887 12.687 1.00 98.12 98 GLU A O 1
ATOM 785 N N . ASP A 1 99 ? 1.531 -6.577 13.599 1.00 98.00 99 ASP A N 1
ATOM 786 C CA . ASP A 1 99 ? 2.118 -5.792 14.693 1.00 98.00 99 ASP A CA 1
ATOM 787 C C . ASP A 1 99 ? 2.844 -4.531 14.203 1.00 98.00 99 ASP A C 1
ATOM 789 O O . ASP A 1 99 ? 2.656 -3.443 14.748 1.00 98.00 99 ASP A O 1
ATOM 793 N N . SER A 1 100 ? 3.684 -4.645 13.167 1.00 97.94 100 SER A N 1
ATOM 794 C CA . SER A 1 100 ? 4.421 -3.492 12.635 1.00 97.94 100 SER A CA 1
ATOM 795 C C . SER A 1 100 ? 3.492 -2.426 12.049 1.00 97.94 100 SER A C 1
ATOM 797 O O . SER A 1 100 ? 3.757 -1.234 12.200 1.00 97.94 100 SER A O 1
ATOM 799 N N . LEU A 1 101 ? 2.394 -2.845 11.412 1.00 97.75 101 LEU A N 1
ATOM 800 C CA . LEU A 1 101 ? 1.437 -1.956 10.764 1.00 97.75 101 LEU A CA 1
ATOM 801 C C . LEU A 1 101 ? 0.546 -1.279 11.809 1.00 97.75 101 LEU A C 1
ATOM 803 O O . LEU A 1 101 ? 0.354 -0.067 11.737 1.00 97.75 101 LEU A O 1
ATOM 807 N N . HIS A 1 102 ? 0.088 -2.008 12.829 1.00 96.88 102 HIS A N 1
ATOM 808 C CA . HIS A 1 102 ? -0.590 -1.408 13.979 1.00 96.88 102 HIS A CA 1
ATOM 809 C C . HIS A 1 102 ? 0.291 -0.384 14.687 1.00 96.88 102 HIS A C 1
ATOM 811 O O . HIS A 1 102 ? -0.171 0.724 14.963 1.00 96.88 102 HIS A O 1
ATOM 817 N N . ASN A 1 103 ? 1.559 -0.725 14.934 1.00 96.56 103 ASN A N 1
ATOM 818 C CA . ASN A 1 103 ? 2.511 0.182 15.567 1.00 96.56 103 ASN A CA 1
ATOM 819 C C . ASN A 1 103 ? 2.764 1.426 14.712 1.00 96.56 103 ASN A C 1
ATOM 821 O O . ASN A 1 103 ? 2.796 2.525 15.255 1.00 96.56 103 ASN A O 1
ATOM 825 N N . LEU A 1 104 ? 2.885 1.281 13.389 1.00 95.94 104 LEU A N 1
ATOM 826 C CA . LEU A 1 104 ? 3.020 2.414 12.473 1.00 95.94 104 LEU A CA 1
ATOM 827 C C . LEU A 1 104 ? 1.816 3.361 12.574 1.00 95.94 104 LEU A C 1
ATOM 829 O O . LEU A 1 104 ? 1.991 4.565 12.745 1.00 95.94 104 LEU A O 1
ATOM 833 N N . ILE A 1 105 ? 0.595 2.823 12.513 1.00 95.00 105 ILE A N 1
ATOM 834 C CA . ILE A 1 105 ? -0.625 3.638 12.583 1.00 95.00 105 ILE A CA 1
ATOM 835 C C . ILE A 1 105 ? -0.746 4.302 13.957 1.00 95.00 105 ILE A C 1
ATOM 837 O O . ILE A 1 105 ? -1.046 5.489 14.035 1.00 95.00 105 ILE A O 1
ATOM 841 N N . ALA A 1 106 ? -0.486 3.574 15.043 1.00 93.56 106 ALA A N 1
ATOM 842 C CA . ALA A 1 106 ? -0.522 4.131 16.391 1.00 93.56 106 ALA A CA 1
ATOM 843 C C . ALA A 1 106 ? 0.571 5.190 16.615 1.00 93.56 106 ALA A C 1
ATOM 845 O O . ALA A 1 106 ? 0.337 6.166 17.320 1.00 93.56 106 ALA A O 1
ATOM 846 N N . GLN A 1 107 ? 1.744 5.048 15.997 1.00 94.19 107 GLN A N 1
ATOM 847 C CA . GLN A 1 107 ? 2.805 6.049 16.074 1.00 94.19 107 GLN A CA 1
ATOM 848 C C . GLN A 1 107 ? 2.407 7.350 15.366 1.00 94.19 107 GLN A C 1
ATOM 850 O O . GLN A 1 107 ? 2.604 8.431 15.919 1.00 94.19 107 GLN A O 1
ATOM 855 N N . ASP A 1 108 ? 1.838 7.252 14.164 1.00 93.06 108 ASP A N 1
ATOM 856 C CA . ASP A 1 108 ? 1.505 8.426 13.352 1.00 93.06 108 ASP A CA 1
ATOM 857 C C . ASP A 1 108 ? 0.176 9.071 13.774 1.00 93.06 108 ASP A C 1
ATOM 859 O O . ASP A 1 108 ? 0.014 10.291 13.704 1.00 93.06 108 ASP A O 1
ATOM 863 N N . LEU A 1 109 ? -0.788 8.258 14.217 1.00 92.00 109 LEU A N 1
ATOM 864 C CA . LEU A 1 109 ? -2.156 8.678 14.514 1.00 92.00 109 LEU A CA 1
ATOM 865 C C . LEU A 1 109 ? -2.529 8.538 15.989 1.00 92.00 109 LEU A C 1
ATOM 867 O O . LEU A 1 109 ? -3.630 8.923 16.341 1.00 92.00 109 LEU A O 1
ATOM 871 N N . GLY A 1 110 ? -1.690 8.007 16.872 1.00 90.12 110 GLY A N 1
ATOM 872 C CA . GLY A 1 110 ? -1.970 7.840 18.307 1.00 90.12 110 GLY A CA 1
ATOM 873 C C . GLY A 1 110 ? -2.765 6.581 18.689 1.00 90.12 110 GLY A C 1
ATOM 874 O O . GLY A 1 110 ? -2.543 6.036 19.765 1.00 90.12 110 GLY A O 1
ATOM 875 N N . ASP A 1 111 ? -3.665 6.088 17.833 1.00 89.31 111 ASP A N 1
ATOM 876 C CA . ASP A 1 111 ? -4.389 4.819 18.026 1.00 89.31 111 ASP A CA 1
ATOM 877 C C . ASP A 1 111 ? -4.662 4.175 16.657 1.00 89.31 111 ASP A C 1
ATOM 879 O O . ASP A 1 111 ? -5.068 4.858 15.712 1.00 89.31 111 ASP A O 1
ATOM 883 N N . SER A 1 112 ? -4.438 2.862 16.540 1.00 86.88 112 SER A N 1
ATOM 884 C CA . SER A 1 112 ? -4.576 2.121 15.278 1.00 86.88 112 SER A CA 1
ATOM 885 C C . SER A 1 112 ? -6.007 2.101 14.731 1.00 86.88 112 SER A C 1
ATOM 887 O O . SER A 1 112 ? -6.201 1.945 13.528 1.00 86.88 112 SER A O 1
ATOM 889 N N . ARG A 1 113 ? -7.008 2.322 15.590 1.00 87.75 113 ARG A N 1
ATOM 890 C CA . ARG A 1 113 ? -8.436 2.315 15.235 1.00 87.75 113 ARG A CA 1
ATOM 891 C C . ARG A 1 113 ? -8.943 3.659 14.719 1.00 87.75 113 ARG A C 1
ATOM 893 O O . ARG A 1 113 ? -10.089 3.750 14.287 1.00 87.75 113 ARG A O 1
ATOM 900 N N . ARG A 1 114 ? -8.112 4.713 14.720 1.00 91.12 114 ARG A N 1
ATOM 901 C CA . ARG A 1 114 ? -8.522 6.053 14.250 1.00 91.12 114 ARG A CA 1
ATOM 902 C C . ARG A 1 114 ? -8.919 6.102 12.776 1.00 91.12 114 ARG A C 1
ATOM 904 O O . ARG A 1 114 ? -9.466 7.116 12.353 1.00 91.12 114 ARG A O 1
ATOM 911 N N . LEU A 1 115 ? -8.616 5.070 11.994 1.00 91.38 115 LEU A N 1
ATOM 912 C CA . LEU A 1 115 ? -8.959 4.993 10.574 1.00 91.38 115 LEU A CA 1
ATOM 913 C C . LEU A 1 115 ? -10.391 4.503 10.315 1.00 91.38 115 LEU A C 1
ATOM 915 O O . LEU A 1 115 ? -10.902 4.738 9.222 1.00 91.38 115 LEU A O 1
ATOM 919 N N . ASP A 1 116 ? -11.038 3.871 11.298 1.00 89.88 116 ASP A N 1
ATOM 920 C CA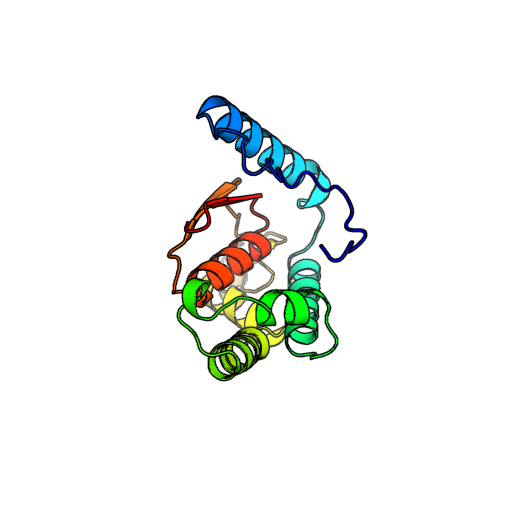 . ASP A 1 116 ? -12.363 3.264 11.123 1.00 89.88 116 ASP A CA 1
ATOM 921 C C . ASP A 1 116 ? -13.485 4.117 11.728 1.00 89.88 116 ASP A C 1
ATOM 923 O O . ASP A 1 116 ? -14.535 4.306 11.109 1.00 89.88 116 ASP A O 1
ATOM 927 N N . GLU A 1 117 ? -13.271 4.659 12.930 1.00 89.38 117 GLU A N 1
ATOM 928 C CA . GLU A 1 117 ? -14.299 5.397 13.664 1.00 89.38 117 GLU A CA 1
ATOM 929 C C . GLU A 1 117 ? -13.731 6.530 14.538 1.00 89.38 117 GLU A C 1
ATOM 931 O O . GLU A 1 117 ? -12.551 6.512 14.906 1.00 89.38 117 GLU A O 1
ATOM 936 N N . PRO A 1 118 ? -14.557 7.531 14.908 1.00 91.56 118 PRO A N 1
ATOM 937 C CA . PRO A 1 118 ? -14.168 8.537 15.886 1.00 91.56 118 PRO A CA 1
ATOM 938 C C . PRO A 1 118 ? -13.909 7.900 17.252 1.00 91.56 118 PRO A C 1
ATOM 940 O O . PRO A 1 118 ? -14.818 7.370 17.890 1.00 91.56 118 PRO A O 1
ATOM 943 N N . LEU A 1 119 ? -12.673 8.011 17.735 1.00 89.69 119 LEU A N 1
ATOM 944 C CA . LEU A 1 119 ? -12.241 7.427 18.999 1.00 89.69 119 LEU A CA 1
ATOM 945 C C . LEU A 1 119 ? -11.418 8.440 19.800 1.00 89.69 119 LEU A C 1
ATOM 947 O O . LEU A 1 119 ? -10.613 9.187 19.250 1.00 89.69 119 LEU A O 1
ATOM 951 N N . GLY A 1 120 ? -11.641 8.489 21.112 1.00 86.94 120 GLY A N 1
ATOM 952 C CA . GLY A 1 120 ? -10.780 9.226 22.042 1.00 86.94 120 GLY A CA 1
ATOM 953 C C . GLY A 1 120 ? -9.810 8.280 22.746 1.00 86.94 120 GLY A C 1
ATOM 954 O O . GLY A 1 120 ? -10.233 7.198 23.175 1.00 86.94 120 GLY A O 1
ATOM 955 N N . THR A 1 121 ? -8.549 8.680 22.909 1.00 84.44 121 THR A N 1
ATOM 956 C CA . THR A 1 121 ? -7.627 8.046 23.873 1.00 84.44 121 THR A CA 1
ATOM 957 C C . THR A 1 121 ? -8.118 8.275 25.316 1.00 84.44 121 THR A C 1
ATOM 959 O O . THR A 1 121 ? -9.036 9.076 25.525 1.00 84.44 121 THR A O 1
ATOM 962 N N . PRO A 1 122 ? -7.571 7.592 26.342 1.00 85.38 122 PRO A N 1
ATOM 963 C CA . PRO A 1 122 ? -7.948 7.847 27.737 1.00 85.38 122 PRO A CA 1
ATOM 964 C C . PRO A 1 122 ? -7.874 9.331 28.135 1.00 85.38 122 PRO A C 1
ATOM 966 O O . PRO A 1 122 ? -8.786 9.837 28.787 1.00 85.38 122 PRO A O 1
ATOM 969 N N . GLU A 1 123 ? -6.839 10.037 27.683 1.00 87.31 123 GLU A N 1
ATOM 970 C CA . GLU A 1 123 ? -6.624 11.465 27.931 1.00 87.31 123 GLU A CA 1
ATOM 971 C C . GLU A 1 123 ? -7.681 12.322 27.219 1.00 87.31 123 GLU A C 1
ATOM 973 O O . GLU A 1 123 ? -8.250 13.236 27.809 1.00 87.31 123 GLU A O 1
ATOM 978 N N . GLU A 1 124 ? -8.003 12.001 25.964 1.00 91.38 124 GLU A N 1
ATOM 979 C CA . GLU A 1 124 ? -9.005 12.735 25.181 1.00 91.38 124 GLU A CA 1
ATOM 980 C C . GLU A 1 124 ? -10.423 12.527 25.718 1.00 91.38 124 GLU A C 1
ATOM 982 O O . GLU A 1 124 ? -11.208 13.475 25.780 1.00 91.38 124 GLU A O 1
ATOM 987 N N . ARG A 1 125 ? -10.752 11.310 26.170 1.00 88.62 125 ARG A N 1
ATOM 988 C CA . ARG A 1 125 ? -12.058 11.005 26.775 1.00 88.62 125 ARG A CA 1
ATOM 989 C C . ARG A 1 125 ? -12.297 11.797 28.055 1.00 88.62 125 ARG A C 1
ATOM 991 O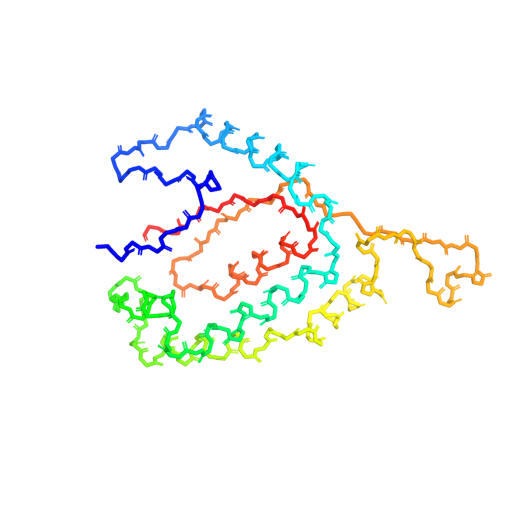 O . ARG A 1 125 ? -13.427 12.221 28.278 1.00 88.62 125 ARG A O 1
ATOM 998 N N . ALA A 1 126 ? -11.259 12.035 28.862 1.00 91.12 126 ALA A N 1
ATOM 999 C CA . ALA A 1 126 ? -11.361 12.866 30.064 1.00 91.12 126 ALA A CA 1
ATOM 1000 C C . ALA A 1 126 ? -11.783 14.315 29.746 1.00 91.12 126 ALA A C 1
ATOM 1002 O O . ALA A 1 126 ? -12.395 14.983 30.576 1.00 91.12 126 ALA A O 1
ATOM 1003 N N . GLU A 1 127 ? -11.514 14.774 28.522 1.00 94.12 127 GLU A N 1
ATOM 1004 C CA . GLU A 1 127 ? -11.875 16.100 28.019 1.00 94.12 127 GLU A CA 1
ATOM 1005 C C . GLU A 1 127 ? -13.080 16.082 27.058 1.00 94.12 127 GLU A C 1
ATOM 1007 O O . GLU A 1 127 ? -13.363 17.086 26.407 1.00 94.12 127 GLU A O 1
ATOM 1012 N N . ASN A 1 128 ? -13.806 14.960 26.955 1.00 93.38 128 ASN A N 1
ATOM 1013 C CA . ASN A 1 128 ? -14.893 14.753 25.986 1.00 93.38 128 ASN A CA 1
ATOM 1014 C C . ASN A 1 128 ? -14.474 14.986 24.519 1.00 93.38 128 ASN A C 1
ATOM 1016 O O . ASN A 1 128 ? -15.263 15.471 23.704 1.00 93.38 128 ASN A O 1
ATOM 1020 N N . ARG A 1 129 ? -13.232 14.638 24.166 1.00 93.81 129 ARG A N 1
ATOM 1021 C CA . ARG A 1 129 ? -12.700 14.726 22.801 1.00 93.81 129 ARG A CA 1
ATOM 1022 C C . ARG A 1 129 ? -12.657 13.352 22.132 1.00 93.81 129 ARG A C 1
ATOM 1024 O O . ARG A 1 129 ? -12.397 12.332 22.766 1.00 93.81 129 ARG A O 1
ATOM 1031 N N . THR A 1 130 ? -12.900 13.345 20.825 1.00 94.38 130 THR A N 1
ATOM 1032 C CA . THR A 1 130 ? -12.699 12.191 19.938 1.00 94.38 130 THR A CA 1
ATOM 1033 C C . THR A 1 130 ? -11.986 12.655 18.674 1.00 94.38 130 THR A C 1
ATOM 1035 O O . THR A 1 130 ? -12.092 13.823 18.290 1.00 94.38 130 THR A O 1
ATOM 1038 N N . ALA A 1 131 ? -11.248 11.752 18.037 1.00 92.25 131 ALA A N 1
ATOM 1039 C CA . ALA A 1 131 ? -10.534 12.016 16.800 1.00 92.25 131 ALA A CA 1
ATOM 1040 C C . ALA A 1 131 ? -10.709 10.854 15.818 1.00 92.25 131 ALA A C 1
ATOM 1042 O O . ALA A 1 131 ? -10.846 9.698 16.210 1.00 92.25 131 ALA A O 1
ATOM 1043 N N . MET A 1 132 ? -10.682 11.180 14.530 1.00 94.00 132 MET A N 1
ATOM 1044 C CA . MET A 1 132 ? -10.699 10.221 13.431 1.00 94.00 132 MET A CA 1
ATOM 1045 C C . MET A 1 132 ? -9.734 10.713 12.359 1.00 94.00 132 MET A C 1
ATOM 1047 O O . MET A 1 132 ? -9.670 11.912 12.078 1.00 94.00 132 MET A O 1
ATOM 1051 N N . ALA A 1 133 ? -8.993 9.795 11.756 1.00 93.06 133 ALA A N 1
ATOM 1052 C CA . ALA A 1 133 ? -8.120 10.068 10.632 1.00 93.06 133 ALA A CA 1
ATOM 1053 C C . ALA A 1 133 ? -8.841 9.730 9.326 1.00 93.06 133 ALA A C 1
ATOM 1055 O O . ALA A 1 133 ? -9.492 8.700 9.199 1.00 93.06 133 ALA A O 1
ATOM 1056 N N . CYS A 1 134 ? -8.722 10.614 8.339 1.00 89.62 134 CYS A N 1
ATOM 1057 C CA . CYS A 1 134 ? -9.295 10.417 7.013 1.00 89.62 134 CYS A CA 1
ATOM 1058 C C . CYS A 1 134 ? -8.179 10.473 5.975 1.00 89.62 134 CYS A C 1
ATOM 1060 O O . CYS A 1 134 ? -7.511 11.500 5.836 1.00 89.62 134 CYS A O 1
ATOM 1062 N N . GLY A 1 135 ? -7.997 9.387 5.226 1.00 90.06 135 GLY A N 1
ATOM 1063 C CA . GLY A 1 135 ? -7.076 9.369 4.096 1.00 90.06 135 GLY A CA 1
ATOM 1064 C C . GLY A 1 135 ? -7.546 10.255 2.935 1.00 90.06 135 GLY A C 1
ATOM 1065 O O . GLY A 1 135 ? -8.743 10.530 2.788 1.00 90.06 135 GLY A O 1
ATOM 1066 N N . PRO A 1 136 ? -6.625 10.698 2.064 1.00 93.44 136 PRO A N 1
ATOM 1067 C CA . PRO A 1 136 ? -6.985 11.419 0.852 1.00 93.44 136 PRO A CA 1
ATOM 1068 C C . PRO A 1 136 ? -7.767 10.524 -0.121 1.00 93.44 136 PRO A C 1
ATOM 1070 O O . PRO A 1 136 ? -7.617 9.305 -0.163 1.00 93.44 136 PRO A O 1
ATOM 1073 N N . ASN A 1 137 ? -8.566 11.144 -0.992 1.00 93.31 137 ASN A N 1
ATOM 1074 C CA . ASN A 1 137 ? -9.331 10.405 -2.003 1.00 93.31 137 ASN A CA 1
ATOM 1075 C C . ASN A 1 137 ? -8.450 9.735 -3.072 1.00 93.31 137 ASN A C 1
ATOM 1077 O O . ASN A 1 137 ? -8.879 8.761 -3.687 1.00 93.31 137 ASN A O 1
ATOM 1081 N N . LEU A 1 138 ? -7.269 10.295 -3.350 1.00 94.50 138 LEU A N 1
ATOM 1082 C CA . LEU A 1 138 ? -6.314 9.803 -4.341 1.00 94.50 138 LEU A CA 1
ATOM 1083 C C . LEU A 1 138 ? -4.896 10.224 -3.947 1.00 94.50 138 LEU A C 1
ATOM 1085 O O . LEU A 1 138 ? -4.683 11.397 -3.640 1.00 94.50 138 LEU A O 1
ATOM 1089 N N . ILE A 1 139 ? -3.948 9.299 -4.052 1.00 96.06 139 ILE A N 1
ATOM 1090 C CA . ILE A 1 139 ? -2.509 9.556 -3.983 1.00 96.06 139 ILE A CA 1
ATOM 1091 C C . ILE A 1 139 ? -1.899 9.279 -5.361 1.00 96.06 139 ILE A C 1
ATOM 1093 O O . ILE A 1 139 ? -2.223 8.288 -6.016 1.00 96.06 139 ILE A O 1
ATOM 1097 N N . GLY A 1 140 ? -1.052 10.196 -5.828 1.00 94.94 140 GLY A N 1
ATOM 1098 C CA . GLY A 1 140 ? -0.243 10.019 -7.030 1.00 94.94 140 GLY A CA 1
ATOM 1099 C C . GLY A 1 140 ? 1.203 9.727 -6.646 1.00 94.94 140 GLY A C 1
ATOM 1100 O O . GLY A 1 140 ? 1.801 10.500 -5.901 1.00 94.94 140 GLY A O 1
ATOM 1101 N N . HIS A 1 141 ? 1.765 8.645 -7.173 1.00 93.19 141 HIS A N 1
ATOM 1102 C CA . HIS A 1 141 ? 3.140 8.224 -6.924 1.00 93.19 141 HIS A CA 1
ATOM 1103 C C . HIS A 1 141 ? 3.948 8.345 -8.215 1.00 93.19 141 HIS A C 1
ATOM 1105 O O . HIS A 1 141 ? 3.547 7.828 -9.258 1.00 93.19 141 HIS A O 1
ATOM 1111 N N . ILE A 1 142 ? 5.104 8.998 -8.137 1.00 90.81 142 ILE A N 1
ATOM 1112 C CA . ILE A 1 142 ? 6.094 9.031 -9.216 1.00 90.81 142 ILE A CA 1
ATOM 1113 C C . ILE A 1 142 ? 7.334 8.333 -8.672 1.00 90.81 142 ILE A C 1
ATOM 1115 O O . ILE A 1 142 ? 7.976 8.844 -7.755 1.00 90.81 142 ILE A O 1
ATOM 1119 N N . THR A 1 143 ? 7.632 7.139 -9.180 1.00 88.88 143 THR A N 1
ATOM 1120 C CA . THR A 1 143 ? 8.681 6.292 -8.602 1.00 88.88 143 THR A CA 1
ATOM 1121 C C . THR A 1 143 ? 10.028 6.516 -9.285 1.00 88.88 143 THR A C 1
ATOM 1123 O O . THR A 1 143 ? 10.104 6.748 -10.493 1.00 88.88 143 THR A O 1
ATOM 1126 N N . ALA A 1 144 ? 11.111 6.388 -8.517 1.00 83.06 144 ALA A N 1
ATOM 1127 C CA . ALA A 1 144 ? 12.457 6.234 -9.064 1.00 83.06 144 ALA A CA 1
ATOM 1128 C C . ALA A 1 144 ? 12.671 4.783 -9.536 1.00 83.06 144 ALA A C 1
ATOM 1130 O O . ALA A 1 144 ? 12.069 3.865 -8.980 1.00 83.06 144 ALA A O 1
ATOM 1131 N N . GLY A 1 145 ? 13.517 4.561 -10.547 1.00 72.50 145 GLY A N 1
ATOM 1132 C CA . GLY A 1 145 ? 13.675 3.229 -11.160 1.00 72.50 145 GLY A CA 1
ATOM 1133 C C . GLY A 1 145 ? 14.517 2.238 -10.369 1.00 72.50 145 GLY A C 1
ATOM 1134 O O . GLY A 1 145 ? 14.336 1.035 -10.496 1.00 72.50 145 GLY A O 1
ATOM 1135 N N . ASN A 1 146 ? 15.392 2.730 -9.498 1.00 74.06 146 ASN A N 1
ATOM 1136 C CA . ASN A 1 146 ? 16.367 1.919 -8.768 1.00 74.06 146 ASN A CA 1
ATOM 1137 C C . ASN A 1 146 ? 16.145 1.902 -7.245 1.00 74.06 146 ASN A C 1
ATOM 1139 O O . ASN A 1 146 ? 16.961 1.346 -6.515 1.00 74.06 146 ASN A O 1
ATOM 1143 N N . LEU A 1 147 ? 15.070 2.520 -6.742 1.00 75.69 147 LEU A N 1
ATOM 1144 C CA . LEU A 1 147 ? 14.776 2.622 -5.307 1.00 75.69 147 LEU A CA 1
ATOM 1145 C C . LEU A 1 147 ? 13.342 2.153 -5.013 1.00 75.69 147 LEU A C 1
ATOM 1147 O O . LEU A 1 147 ? 12.449 2.981 -4.821 1.00 75.69 147 LEU A O 1
ATOM 1151 N N . PRO A 1 148 ? 13.098 0.829 -4.970 1.00 80.88 148 PRO A N 1
ATOM 1152 C CA . PRO A 1 148 ? 11.745 0.292 -4.846 1.00 80.88 148 PRO A CA 1
ATOM 1153 C C . PRO A 1 148 ? 11.159 0.447 -3.437 1.00 80.88 148 PRO A C 1
ATOM 1155 O O . PRO A 1 148 ? 9.962 0.683 -3.307 1.00 80.88 148 PRO A O 1
ATOM 1158 N N . CYS A 1 149 ? 11.968 0.363 -2.372 1.00 88.69 149 CYS A N 1
ATOM 1159 C CA . CYS A 1 149 ? 11.446 0.310 -0.999 1.00 88.69 149 CYS A CA 1
ATOM 1160 C C . CYS A 1 149 ? 10.610 1.542 -0.596 1.00 88.69 149 CYS A C 1
ATOM 1162 O O . CYS A 1 149 ? 9.519 1.346 -0.060 1.00 88.69 149 CYS A O 1
ATOM 1164 N N . PRO A 1 150 ? 11.035 2.797 -0.863 1.00 89.50 150 PRO A N 1
ATOM 1165 C CA . PRO A 1 150 ? 10.208 3.964 -0.550 1.00 89.50 150 PRO A CA 1
ATOM 1166 C C . PRO A 1 150 ? 8.895 3.995 -1.339 1.00 89.50 150 PRO A C 1
ATOM 1168 O O . PRO A 1 150 ? 7.858 4.359 -0.789 1.00 89.50 150 PRO A O 1
ATOM 1171 N N . ALA A 1 151 ? 8.919 3.576 -2.611 1.00 91.12 151 ALA A N 1
ATOM 1172 C CA . ALA A 1 151 ? 7.714 3.491 -3.430 1.00 91.12 151 ALA A CA 1
ATOM 1173 C C . ALA A 1 151 ? 6.745 2.437 -2.875 1.00 91.12 151 ALA A C 1
ATOM 1175 O O . ALA A 1 151 ? 5.576 2.741 -2.669 1.00 91.12 151 ALA A O 1
ATOM 1176 N N . LEU A 1 152 ? 7.237 1.237 -2.553 1.00 92.94 152 LEU A N 1
ATOM 1177 C CA . LEU A 1 152 ? 6.430 0.168 -1.960 1.00 92.94 152 LEU A CA 1
ATOM 1178 C C . LEU A 1 152 ? 5.832 0.579 -0.611 1.00 92.94 152 LEU A C 1
ATOM 1180 O O . LEU A 1 152 ? 4.643 0.373 -0.389 1.00 92.94 152 LEU A O 1
ATOM 1184 N N . MET A 1 153 ? 6.618 1.207 0.269 1.00 94.88 153 MET A N 1
ATOM 1185 C CA . MET A 1 153 ? 6.111 1.670 1.563 1.00 94.88 153 MET A CA 1
ATOM 1186 C C . MET A 1 153 ? 5.044 2.760 1.400 1.00 94.88 153 MET A C 1
ATOM 1188 O O . MET A 1 153 ? 4.019 2.724 2.076 1.00 94.88 153 MET A O 1
ATOM 1192 N N .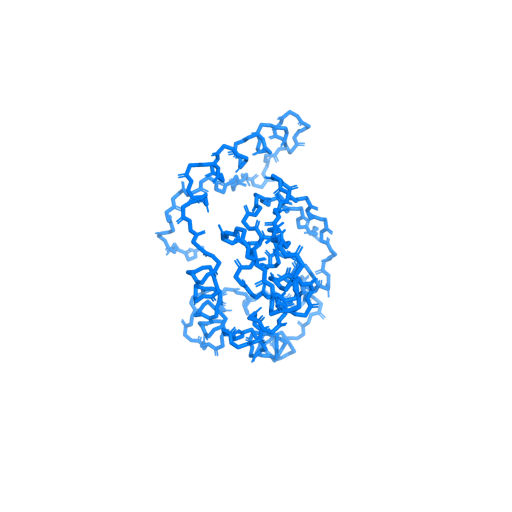 SER A 1 154 ? 5.245 3.693 0.463 1.00 94.62 154 SER A N 1
ATOM 1193 C CA . SER A 1 154 ? 4.246 4.714 0.135 1.00 94.62 154 SER A CA 1
ATOM 1194 C C . SER A 1 154 ? 2.945 4.090 -0.382 1.00 94.62 154 SER A C 1
ATOM 1196 O O . SER A 1 154 ? 1.866 4.542 -0.000 1.00 94.62 154 SER A O 1
ATOM 1198 N N . LEU A 1 155 ? 3.039 3.024 -1.186 1.00 95.25 155 LEU A N 1
ATOM 1199 C CA . LEU A 1 155 ? 1.869 2.286 -1.662 1.00 95.25 155 LEU A CA 1
ATOM 1200 C C . LEU A 1 155 ? 1.132 1.578 -0.523 1.00 95.25 155 LEU A C 1
ATOM 1202 O O . LEU A 1 155 ? -0.092 1.654 -0.449 1.00 95.25 155 LEU A O 1
ATOM 1206 N N . ILE A 1 156 ? 1.868 0.927 0.383 1.00 96.25 156 ILE A N 1
ATOM 1207 C CA . ILE A 1 156 ? 1.313 0.287 1.585 1.00 96.25 156 ILE A CA 1
ATOM 1208 C C . ILE A 1 156 ? 0.555 1.318 2.427 1.00 96.25 156 ILE A C 1
ATOM 1210 O O . ILE A 1 156 ? -0.606 1.096 2.759 1.00 96.25 156 ILE A O 1
ATOM 1214 N N . GLN A 1 157 ? 1.163 2.474 2.708 1.00 95.38 157 GLN A N 1
ATOM 1215 C CA . GLN A 1 157 ? 0.521 3.551 3.468 1.00 95.38 157 GLN A CA 1
ATOM 1216 C C . GLN A 1 157 ? -0.745 4.074 2.784 1.00 95.38 157 GLN A C 1
ATOM 1218 O O . GLN A 1 157 ? -1.745 4.314 3.457 1.00 95.38 157 GLN A O 1
ATOM 1223 N N . GLY A 1 158 ? -0.735 4.212 1.456 1.00 94.81 158 GLY A N 1
ATOM 1224 C CA . GLY A 1 158 ? -1.922 4.613 0.710 1.00 94.81 158 GLY A CA 1
ATOM 1225 C C . GLY A 1 158 ? -3.061 3.598 0.807 1.00 94.81 158 GLY A C 1
ATOM 1226 O O . GLY A 1 158 ? -4.215 4.007 0.932 1.00 94.81 158 GLY A O 1
ATOM 1227 N N . VAL A 1 159 ? -2.754 2.293 0.828 1.00 94.00 159 VAL A N 1
ATOM 1228 C CA . VAL A 1 159 ? -3.762 1.252 1.088 1.00 94.00 159 VAL A CA 1
ATOM 1229 C C . VAL A 1 159 ? -4.275 1.344 2.529 1.00 94.00 159 VAL A C 1
ATOM 1231 O O . VAL A 1 159 ? -5.487 1.333 2.716 1.00 94.00 159 VAL A O 1
ATOM 1234 N N . LEU A 1 160 ? -3.394 1.501 3.528 1.00 94.12 160 LEU A N 1
ATOM 1235 C CA . LEU A 1 160 ? -3.783 1.603 4.946 1.00 94.12 160 LEU A CA 1
ATOM 1236 C C . LEU A 1 160 ? -4.791 2.727 5.200 1.00 94.12 160 LEU A C 1
ATOM 1238 O O . LEU A 1 160 ? -5.760 2.533 5.922 1.00 94.12 160 LEU A O 1
ATOM 1242 N N . VAL A 1 161 ? -4.596 3.896 4.583 1.00 92.94 161 VAL A N 1
ATOM 1243 C CA . VAL A 1 161 ? -5.521 5.036 4.731 1.00 92.94 161 VAL A CA 1
ATOM 1244 C C . VAL A 1 161 ? -6.718 4.970 3.771 1.00 92.94 161 VAL A C 1
ATOM 1246 O O . VAL A 1 161 ? -7.462 5.944 3.620 1.00 92.94 161 VAL A O 1
ATOM 1249 N N . GLY A 1 162 ? -6.891 3.842 3.078 1.00 91.81 162 GLY A N 1
ATOM 1250 C CA . GLY A 1 162 ? -7.990 3.591 2.157 1.00 91.81 162 GLY A CA 1
ATOM 1251 C C . GLY A 1 162 ? -8.006 4.531 0.953 1.00 91.81 162 GLY A C 1
ATOM 1252 O O . GLY A 1 162 ? -9.085 4.865 0.462 1.00 91.81 162 GLY A O 1
ATOM 1253 N N . ALA A 1 163 ? -6.857 5.027 0.488 1.00 93.25 163 ALA A N 1
ATOM 1254 C CA . ALA A 1 163 ? -6.774 5.931 -0.656 1.00 93.25 163 ALA A CA 1
ATOM 1255 C C . ALA A 1 163 ? -6.785 5.170 -1.992 1.00 93.25 163 ALA A C 1
ATOM 1257 O O . ALA A 1 163 ? -6.222 4.084 -2.126 1.00 93.25 163 ALA A O 1
ATOM 1258 N N . ALA A 1 164 ? -7.375 5.776 -3.030 1.00 92.94 164 ALA A N 1
ATOM 1259 C CA . ALA A 1 164 ? -7.091 5.350 -4.399 1.00 92.94 164 ALA A CA 1
ATOM 1260 C C . ALA A 1 164 ? -5.639 5.712 -4.737 1.00 92.94 164 ALA A C 1
ATOM 1262 O O . ALA A 1 164 ? -5.137 6.726 -4.248 1.00 92.94 164 ALA A O 1
ATOM 1263 N N . GLN A 1 165 ? -4.976 4.934 -5.591 1.00 93.25 165 GLN A N 1
ATOM 1264 C CA . GLN A 1 165 ? -3.561 5.150 -5.902 1.00 93.25 165 GLN A CA 1
ATOM 1265 C C . GLN A 1 165 ? -3.317 5.109 -7.410 1.00 93.25 165 GLN A C 1
ATOM 1267 O O . GLN A 1 165 ? -3.740 4.179 -8.092 1.00 93.25 165 GLN A O 1
ATOM 1272 N N . PHE A 1 166 ? -2.646 6.139 -7.928 1.00 92.25 166 PHE A N 1
ATOM 1273 C CA . PHE A 1 166 ? -2.136 6.197 -9.296 1.00 92.25 166 PHE A CA 1
ATOM 1274 C C . PHE A 1 166 ? -0.612 6.156 -9.251 1.00 92.25 166 PHE A C 1
ATOM 1276 O O . PHE A 1 166 ? 0.000 6.985 -8.579 1.00 92.25 166 PHE A O 1
ATOM 1283 N N . VAL A 1 167 ? 0.003 5.224 -9.972 1.00 90.81 167 VAL A N 1
ATOM 1284 C CA . VAL A 1 167 ? 1.450 4.994 -9.913 1.00 90.81 167 VAL A CA 1
ATOM 1285 C C . VAL A 1 167 ? 2.049 5.159 -11.296 1.00 90.81 167 VAL A C 1
ATOM 1287 O O . VAL A 1 167 ? 1.684 4.444 -12.226 1.00 90.81 167 VAL A O 1
ATOM 1290 N N . LYS A 1 168 ? 2.999 6.083 -11.424 1.00 88.00 168 LYS A N 1
ATOM 1291 C CA . LYS A 1 168 ? 3.889 6.169 -12.578 1.00 88.00 168 LYS A CA 1
ATOM 1292 C C . LYS A 1 168 ? 5.194 5.472 -12.216 1.00 88.00 168 LYS A C 1
ATOM 1294 O O . LYS A 1 168 ? 5.980 6.011 -11.432 1.00 88.00 168 LYS A O 1
ATOM 1299 N N . CYS A 1 169 ? 5.415 4.299 -12.803 1.00 83.62 169 CYS A N 1
ATOM 1300 C CA . CYS A 1 169 ? 6.672 3.566 -12.688 1.00 83.62 169 CYS A CA 1
ATOM 1301 C C . CYS A 1 169 ? 7.789 4.261 -13.475 1.00 83.62 169 CYS A C 1
ATOM 1303 O O . CYS A 1 169 ? 7.530 4.982 -14.443 1.00 83.62 169 CYS A O 1
ATOM 1305 N N . ALA A 1 170 ? 9.039 4.067 -13.068 1.00 79.75 170 ALA A N 1
ATOM 1306 C CA . ALA A 1 170 ? 10.176 4.479 -13.885 1.00 79.75 170 ALA A CA 1
ATOM 1307 C C . ALA A 1 170 ? 10.211 3.696 -15.207 1.00 79.75 170 ALA A C 1
ATOM 1309 O O . ALA A 1 170 ? 9.641 2.608 -15.282 1.00 79.75 170 ALA A O 1
ATOM 1310 N N . GLU A 1 171 ? 10.825 4.297 -16.227 1.00 65.50 171 GLU A N 1
ATOM 1311 C CA . GLU A 1 171 ? 11.104 3.622 -17.503 1.00 65.50 171 GLU A CA 1
ATOM 1312 C C . GLU A 1 171 ? 12.303 2.683 -17.367 1.00 65.50 171 GLU A C 1
ATOM 1314 O O . GLU A 1 171 ? 13.254 3.071 -16.645 1.00 65.50 171 GLU A O 1
#